Protein AF-A0A921GDR8-F1 (afdb_monomer_lite)

Radius of gyration: 14.79 Å; chains: 1; bounding box: 40×34×34 Å

Sequence (142 aa):
MNGIIPTVMPSDEEIALALEALGMDALDVRCAYCGDPATEWDHLNAIVLGKRPTGYISEIHNLVPACGKCNQSKGNKPWRSWMFGPSPLSPASRGVGDIEERAEKIADYERRFPLKLSRCGTGGSILDINLDGDADMIRKMS

Structure (mmCIF, N/CA/C/O backbone):
data_AF-A0A921GDR8-F1
#
_entry.id   AF-A0A921GDR8-F1
#
loop_
_atom_site.group_PDB
_atom_site.id
_atom_site.type_symbol
_atom_site.label_atom_id
_atom_site.label_alt_id
_atom_site.label_comp_id
_atom_site.label_asym_id
_atom_site.label_entity_id
_atom_site.label_seq_id
_atom_site.pdbx_PDB_ins_code
_atom_site.Cartn_x
_atom_site.Cartn_y
_atom_site.Cartn_z
_atom_site.occupancy
_atom_site.B_iso_or_equiv
_atom_site.auth_seq_id
_atom_site.auth_comp_id
_atom_site.auth_asym_id
_atom_site.auth_atom_id
_atom_site.pdbx_PDB_model_num
ATOM 1 N N . MET A 1 1 ? 23.068 -1.478 10.488 1.00 35.34 1 MET A N 1
ATOM 2 C CA . MET A 1 1 ? 23.237 -2.583 9.522 1.00 35.34 1 MET A CA 1
ATOM 3 C C . MET A 1 1 ? 22.550 -2.101 8.262 1.00 35.34 1 MET A C 1
ATOM 5 O O . MET A 1 1 ? 21.333 -1.994 8.282 1.00 35.34 1 MET A O 1
ATOM 9 N N . ASN A 1 2 ? 23.313 -1.682 7.255 1.00 41.84 2 ASN A N 1
ATOM 10 C CA . ASN A 1 2 ? 22.747 -1.201 5.995 1.00 41.84 2 ASN A CA 1
ATOM 11 C C . ASN A 1 2 ? 22.523 -2.444 5.139 1.00 41.84 2 ASN A C 1
ATOM 13 O O . ASN A 1 2 ? 23.462 -2.967 4.545 1.00 41.84 2 ASN A O 1
ATOM 17 N N . GLY A 1 3 ? 21.324 -3.015 5.245 1.00 53.19 3 GLY A N 1
ATOM 18 C CA . GLY A 1 3 ? 20.936 -4.151 4.426 1.00 53.19 3 GLY A CA 1
ATOM 19 C C . GLY A 1 3 ? 20.725 -3.664 3.004 1.00 53.19 3 GLY A C 1
ATOM 20 O O . GLY A 1 3 ? 19.938 -2.751 2.788 1.00 53.19 3 GLY A O 1
ATOM 21 N N . ILE A 1 4 ? 21.441 -4.260 2.062 1.00 63.50 4 ILE A N 1
ATOM 22 C CA . ILE A 1 4 ? 21.149 -4.109 0.643 1.00 63.50 4 ILE A CA 1
ATOM 23 C C . ILE A 1 4 ? 19.818 -4.822 0.384 1.00 63.50 4 ILE A C 1
ATOM 25 O O . ILE A 1 4 ? 19.703 -6.019 0.667 1.00 63.50 4 ILE A O 1
ATOM 29 N N . ILE A 1 5 ? 18.816 -4.092 -0.104 1.00 67.12 5 ILE A N 1
ATOM 30 C CA . ILE A 1 5 ? 17.502 -4.639 -0.456 1.00 67.12 5 ILE A CA 1
ATOM 31 C C . ILE A 1 5 ? 17.448 -4.750 -1.982 1.00 67.12 5 ILE A C 1
ATOM 33 O O . ILE A 1 5 ? 17.485 -3.723 -2.661 1.00 67.12 5 ILE A O 1
ATOM 37 N N . PRO A 1 6 ? 17.367 -5.971 -2.542 1.00 74.06 6 PRO A N 1
ATOM 38 C CA . PRO A 1 6 ? 17.150 -6.148 -3.970 1.00 74.06 6 PRO A CA 1
ATOM 39 C C . PRO A 1 6 ? 15.874 -5.425 -4.414 1.00 74.06 6 PRO A C 1
ATOM 41 O O . PRO A 1 6 ? 14.803 -5.660 -3.852 1.00 74.06 6 PRO A O 1
ATOM 44 N N . THR A 1 7 ? 15.998 -4.566 -5.422 1.00 80.00 7 THR A N 1
ATOM 45 C CA . THR A 1 7 ? 14.898 -3.766 -5.966 1.00 80.00 7 THR A CA 1
ATOM 46 C C . THR A 1 7 ? 14.824 -3.939 -7.479 1.00 80.00 7 THR A C 1
ATOM 48 O O . THR A 1 7 ? 15.825 -3.771 -8.167 1.00 80.00 7 THR A O 1
ATOM 51 N N . VAL A 1 8 ? 13.642 -4.244 -8.010 1.00 84.62 8 VAL A N 1
ATOM 52 C CA . VAL A 1 8 ? 13.351 -4.205 -9.450 1.00 84.62 8 VAL A CA 1
ATOM 53 C C . VAL A 1 8 ? 12.509 -2.966 -9.714 1.00 84.62 8 VAL A C 1
ATOM 55 O O . VAL A 1 8 ? 11.347 -2.911 -9.312 1.00 84.62 8 VAL A O 1
ATOM 58 N N . MET A 1 9 ? 13.098 -1.967 -10.371 1.00 84.31 9 MET A N 1
ATOM 59 C CA . MET A 1 9 ? 12.402 -0.721 -10.696 1.00 84.31 9 MET A CA 1
ATOM 60 C C . MET A 1 9 ? 11.316 -0.968 -11.751 1.00 84.31 9 MET A C 1
ATOM 62 O O . MET A 1 9 ? 11.628 -1.536 -12.798 1.00 84.31 9 MET A O 1
ATOM 66 N N . PRO A 1 10 ? 10.065 -0.528 -11.527 1.00 86.81 10 PRO A N 1
ATOM 67 C CA . PRO A 1 10 ? 9.014 -0.699 -12.512 1.00 86.81 10 PRO A CA 1
ATOM 68 C C . PRO A 1 10 ? 9.139 0.298 -13.659 1.00 86.81 10 PRO A C 1
ATOM 70 O O . PRO A 1 10 ? 9.602 1.440 -13.494 1.00 86.81 10 PRO A O 1
ATOM 73 N N . SER A 1 11 ? 8.659 -0.127 -14.824 1.00 89.50 11 SER A N 1
ATOM 74 C CA . SER A 1 11 ? 8.348 0.795 -15.913 1.00 89.50 11 SER A CA 1
ATOM 75 C C . SER A 1 11 ? 7.095 1.613 -15.581 1.00 89.50 11 SER A C 1
ATOM 77 O O . SER A 1 11 ? 6.307 1.257 -14.703 1.00 89.50 11 SER A O 1
ATOM 79 N N . ASP A 1 12 ? 6.891 2.716 -16.296 1.00 88.50 12 ASP A N 1
ATOM 80 C CA . ASP A 1 12 ? 5.707 3.558 -16.092 1.00 88.50 12 ASP A CA 1
ATOM 81 C C . ASP A 1 12 ? 4.422 2.826 -16.531 1.00 88.50 12 ASP A C 1
ATOM 83 O O . ASP A 1 12 ? 3.359 3.022 -15.947 1.00 88.50 12 ASP A O 1
ATOM 87 N N . GLU A 1 13 ? 4.535 1.906 -17.496 1.00 90.69 13 GLU A N 1
ATOM 88 C CA . GLU A 1 13 ? 3.450 1.007 -17.908 1.00 90.69 13 GLU A CA 1
ATOM 89 C C . GLU A 1 13 ? 3.080 0.016 -16.795 1.00 90.69 13 GLU A C 1
ATOM 91 O O . GLU A 1 13 ? 1.901 -0.190 -16.518 1.00 90.69 13 GLU A O 1
ATOM 96 N N . GLU A 1 14 ? 4.066 -0.558 -16.101 1.00 92.06 14 GLU A N 1
ATOM 97 C CA . GLU A 1 14 ? 3.810 -1.456 -14.969 1.00 92.06 14 GLU A CA 1
ATOM 98 C C . GLU A 1 14 ? 3.150 -0.725 -13.797 1.00 92.06 14 GLU A C 1
ATOM 100 O O . GLU A 1 14 ? 2.260 -1.280 -13.153 1.00 92.06 14 GLU A O 1
ATOM 105 N N . ILE A 1 15 ? 3.538 0.530 -13.548 1.00 91.25 15 ILE A N 1
ATOM 106 C CA . ILE A 1 15 ? 2.868 1.386 -12.561 1.00 91.25 15 ILE A CA 1
ATOM 107 C C . ILE A 1 15 ? 1.417 1.634 -12.979 1.00 91.25 15 ILE A C 1
ATOM 109 O O . ILE A 1 15 ? 0.514 1.450 -12.164 1.00 91.25 15 ILE A O 1
ATOM 113 N N . ALA A 1 16 ? 1.175 2.009 -14.237 1.00 91.38 16 ALA A N 1
ATOM 114 C CA . ALA A 1 16 ? -0.173 2.259 -14.740 1.00 91.38 16 ALA A CA 1
ATOM 115 C C . ALA A 1 16 ? -1.073 1.017 -14.615 1.00 91.38 16 ALA A C 1
ATOM 117 O O . ALA A 1 16 ? -2.190 1.120 -14.110 1.00 91.38 16 ALA A O 1
ATOM 118 N N . LEU A 1 17 ? -0.566 -0.164 -14.985 1.00 93.94 17 LEU A N 1
ATOM 119 C CA . LEU A 1 17 ? -1.282 -1.437 -14.849 1.00 93.94 17 LEU A CA 1
ATOM 120 C C . LEU A 1 17 ? -1.580 -1.789 -13.387 1.00 93.94 17 LEU A C 1
ATOM 122 O O . LEU A 1 17 ? -2.649 -2.327 -13.087 1.00 93.94 17 LEU A O 1
ATOM 126 N N . ALA A 1 18 ? -0.652 -1.493 -12.473 1.00 94.31 18 ALA A N 1
ATOM 127 C CA . ALA A 1 18 ? -0.856 -1.719 -11.049 1.00 94.31 18 ALA A CA 1
ATOM 128 C C . ALA A 1 18 ? -1.944 -0.800 -10.478 1.00 94.31 18 ALA A C 1
ATOM 130 O O . ALA A 1 18 ? -2.843 -1.271 -9.780 1.00 94.31 18 ALA A O 1
ATOM 131 N N . LEU A 1 19 ? -1.907 0.493 -10.815 1.00 94.88 19 LEU A N 1
ATOM 132 C CA . LEU A 1 19 ? -2.926 1.459 -10.400 1.00 94.88 19 LEU A CA 1
ATOM 133 C C . LEU A 1 19 ? -4.305 1.099 -10.965 1.00 94.88 19 LEU A C 1
ATOM 135 O O . LEU A 1 19 ? -5.281 1.083 -10.215 1.00 94.88 19 LEU A O 1
ATOM 139 N N . GLU A 1 20 ? -4.383 0.725 -12.244 1.00 94.69 20 GLU A N 1
ATOM 140 C CA . GLU A 1 20 ? -5.623 0.271 -12.881 1.00 94.69 20 GLU A CA 1
ATOM 141 C C . GLU A 1 20 ? -6.206 -0.953 -12.160 1.00 94.69 20 GLU A C 1
ATOM 143 O O . GLU A 1 20 ? -7.389 -0.978 -11.820 1.00 94.69 20 GLU A O 1
ATOM 148 N N . ALA A 1 21 ? -5.378 -1.960 -11.869 1.00 95.12 21 ALA A N 1
ATOM 149 C CA . ALA A 1 21 ? -5.823 -3.172 -11.188 1.00 95.12 21 ALA A CA 1
ATOM 150 C C . ALA A 1 21 ? -6.283 -2.927 -9.743 1.00 95.12 21 ALA A C 1
ATOM 152 O O . ALA A 1 21 ? -7.168 -3.626 -9.254 1.00 95.12 21 ALA A O 1
ATOM 153 N N . LEU A 1 22 ? -5.716 -1.921 -9.076 1.00 96.38 22 LEU A N 1
ATOM 154 C CA . LEU A 1 22 ? -6.147 -1.466 -7.755 1.00 96.38 22 LEU A CA 1
ATOM 155 C C . LEU A 1 22 ? -7.349 -0.505 -7.817 1.00 96.38 22 LEU A C 1
ATOM 157 O O . LEU A 1 22 ? -7.826 -0.055 -6.773 1.00 96.38 22 LEU A O 1
ATOM 161 N N . GLY A 1 23 ? -7.860 -0.201 -9.015 1.00 94.88 23 GLY A N 1
ATOM 162 C CA . GLY A 1 23 ? -8.997 0.691 -9.232 1.00 94.88 23 GLY A CA 1
ATOM 163 C C . GLY A 1 23 ? -8.694 2.149 -8.887 1.00 94.88 23 GLY A C 1
ATOM 164 O O . GLY A 1 23 ? -9.550 2.824 -8.317 1.00 94.88 23 GLY A O 1
ATOM 165 N N . MET A 1 24 ? -7.474 2.610 -9.166 1.00 93.06 24 MET A N 1
ATOM 166 C CA . MET A 1 24 ? -6.995 3.955 -8.846 1.00 93.06 24 MET A CA 1
ATOM 167 C C . MET A 1 24 ? -6.858 4.826 -10.097 1.00 93.06 24 MET A C 1
ATOM 169 O O . MET A 1 24 ? -6.474 4.350 -11.163 1.00 93.06 24 MET A O 1
ATOM 173 N N . ASP A 1 25 ? -7.122 6.123 -9.934 1.00 88.38 25 ASP A N 1
ATOM 174 C CA . ASP A 1 25 ? -6.774 7.152 -10.914 1.00 88.38 25 ASP A CA 1
ATOM 175 C C . ASP A 1 25 ? -5.307 7.561 -10.710 1.00 88.38 25 ASP A C 1
ATOM 177 O O . ASP A 1 25 ? -4.885 7.844 -9.587 1.00 88.38 25 ASP A O 1
ATOM 181 N N . ALA A 1 26 ? -4.526 7.614 -11.791 1.00 85.62 26 ALA A N 1
ATOM 182 C CA . ALA A 1 26 ? -3.136 8.061 -11.752 1.00 85.62 26 ALA A CA 1
ATOM 183 C C . ALA A 1 26 ? -2.991 9.532 -11.322 1.00 85.62 26 ALA A C 1
ATOM 185 O O . ALA A 1 26 ? -1.943 9.915 -10.809 1.00 85.62 26 ALA A O 1
ATOM 186 N N . LEU A 1 27 ? -4.034 10.351 -11.497 1.00 86.75 27 LEU A N 1
ATOM 187 C CA . LEU A 1 27 ? -4.062 11.743 -11.042 1.00 86.75 27 LEU A CA 1
ATOM 188 C C . LEU A 1 27 ? -4.447 11.888 -9.562 1.00 86.75 27 LEU A C 1
ATOM 190 O O . LEU A 1 27 ? -4.276 12.966 -8.994 1.00 86.75 27 LEU A O 1
ATOM 194 N N . ASP A 1 28 ? -4.967 10.829 -8.938 1.00 90.62 28 ASP A N 1
ATOM 195 C CA . ASP A 1 28 ? -5.402 10.833 -7.542 1.00 90.62 28 ASP A CA 1
ATOM 196 C C . ASP A 1 28 ? -5.105 9.492 -6.858 1.00 90.62 28 ASP A C 1
ATOM 198 O O . ASP A 1 28 ? -5.998 8.740 -6.456 1.00 90.62 28 ASP A O 1
ATOM 202 N N . VAL A 1 29 ? -3.816 9.177 -6.729 1.00 93.44 29 VAL A N 1
ATOM 203 C CA . VAL A 1 29 ? -3.377 7.915 -6.129 1.00 93.44 29 VAL A CA 1
ATOM 204 C C . VAL A 1 29 ? -3.683 7.902 -4.627 1.00 93.44 29 VAL A C 1
ATOM 206 O O . VAL A 1 29 ? -3.165 8.695 -3.833 1.00 93.44 29 VAL A O 1
ATOM 209 N N . ARG A 1 30 ? -4.527 6.955 -4.210 1.00 95.62 30 ARG A N 1
ATOM 210 C CA . ARG A 1 30 ? -4.962 6.783 -2.817 1.00 95.62 30 ARG A CA 1
ATOM 211 C C . ARG A 1 30 ? -4.317 5.568 -2.171 1.00 95.62 30 ARG A C 1
ATOM 213 O O . ARG A 1 30 ? -3.958 4.601 -2.822 1.00 95.62 30 ARG A O 1
ATOM 220 N N . CYS A 1 31 ? -4.229 5.592 -0.851 1.00 97.56 31 CYS A N 1
ATOM 221 C CA . CYS A 1 31 ? -3.843 4.461 -0.029 1.00 97.56 31 CYS A CA 1
ATOM 222 C C . CYS A 1 31 ? -4.793 3.288 -0.297 1.00 97.56 31 CYS A C 1
ATOM 224 O O . CYS A 1 31 ? -5.995 3.388 -0.028 1.00 97.56 31 CYS A O 1
ATOM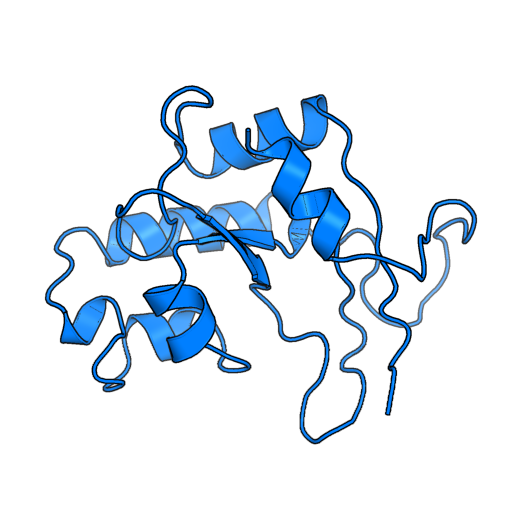 226 N N . ALA A 1 32 ? -4.246 2.163 -0.755 1.00 98.31 32 ALA A N 1
ATOM 227 C CA . ALA A 1 32 ? -4.989 0.934 -1.013 1.00 98.31 32 ALA A CA 1
ATOM 228 C C . ALA A 1 32 ? -5.768 0.477 0.231 1.00 98.31 32 ALA A C 1
ATOM 230 O O . ALA A 1 32 ? -6.876 -0.035 0.120 1.00 98.31 32 ALA A O 1
ATOM 231 N N . TYR A 1 33 ? -5.235 0.753 1.425 1.00 98.44 33 TYR A N 1
ATOM 232 C CA . TYR A 1 33 ? -5.800 0.297 2.692 1.00 98.44 33 TYR A CA 1
ATOM 233 C C . TYR A 1 33 ? -6.932 1.161 3.251 1.00 98.44 33 TYR A C 1
ATOM 235 O O . TYR A 1 33 ? -7.860 0.616 3.841 1.00 98.44 33 TYR A O 1
ATOM 243 N N . CYS A 1 34 ? -6.847 2.491 3.141 1.00 98.06 34 CYS A N 1
ATOM 244 C CA . CYS A 1 34 ? -7.773 3.390 3.847 1.00 98.06 34 CYS A CA 1
ATOM 245 C C . CYS A 1 34 ? -8.310 4.564 3.025 1.00 98.06 34 CYS A C 1
ATOM 247 O O . CYS A 1 34 ? -9.085 5.348 3.560 1.00 98.06 34 CYS A O 1
ATOM 249 N N . GLY A 1 35 ? -7.872 4.738 1.775 1.00 97.12 35 GLY A N 1
ATOM 250 C CA . GLY A 1 35 ? -8.351 5.811 0.898 1.00 97.12 35 GLY A CA 1
ATOM 251 C C . GLY A 1 35 ? -7.745 7.200 1.132 1.00 97.12 35 GLY A C 1
ATOM 252 O O . GLY A 1 35 ? -7.976 8.092 0.323 1.00 97.12 35 GLY A O 1
ATOM 253 N N . ASP A 1 36 ? -6.933 7.398 2.176 1.00 96.94 36 ASP A N 1
ATOM 254 C CA . ASP A 1 36 ? -6.152 8.638 2.358 1.00 96.94 36 ASP A CA 1
ATOM 255 C C . ASP A 1 36 ? -5.186 8.843 1.168 1.00 96.94 36 ASP A C 1
ATOM 257 O O . ASP A 1 36 ? -4.832 7.856 0.525 1.00 96.94 36 ASP A O 1
ATOM 261 N N . PRO A 1 37 ? -4.705 10.066 0.862 1.00 95.19 37 PRO A N 1
ATOM 262 C CA . PRO A 1 37 ? -3.653 10.258 -0.142 1.00 95.19 37 PRO A CA 1
ATOM 263 C C . PRO A 1 37 ? -2.463 9.314 0.082 1.00 95.19 37 PRO A C 1
ATOM 265 O O . PRO A 1 37 ? -1.980 9.181 1.215 1.00 95.19 37 PRO A O 1
ATOM 268 N N . ALA A 1 38 ? -2.006 8.645 -0.979 1.00 94.38 38 ALA A N 1
ATOM 269 C CA . ALA A 1 38 ? -0.798 7.837 -0.902 1.00 94.38 38 ALA A CA 1
ATOM 270 C C . ALA A 1 38 ? 0.434 8.748 -0.813 1.00 94.38 38 ALA A C 1
ATOM 272 O O . ALA A 1 38 ? 0.498 9.800 -1.443 1.00 94.38 38 ALA A O 1
ATOM 273 N N . THR A 1 39 ? 1.409 8.344 -0.008 1.00 92.25 39 THR A N 1
ATOM 274 C CA . THR A 1 39 ? 2.678 9.065 0.177 1.00 92.25 39 THR A CA 1
ATOM 275 C C . THR A 1 39 ? 3.888 8.180 -0.095 1.00 92.25 39 THR A C 1
ATOM 277 O O . THR A 1 39 ? 5.016 8.663 -0.091 1.00 92.25 39 THR A O 1
ATOM 280 N N . GLU A 1 40 ? 3.662 6.879 -0.264 1.00 90.75 40 GLU A N 1
ATOM 281 C CA . GLU A 1 40 ? 4.685 5.856 -0.435 1.00 90.75 40 GLU A CA 1
ATOM 282 C C . GLU A 1 40 ? 4.070 4.570 -1.007 1.00 90.75 40 GLU A C 1
ATOM 284 O O . GLU A 1 40 ? 2.848 4.444 -1.129 1.00 90.75 40 GLU A O 1
ATOM 289 N N . TRP A 1 41 ? 4.928 3.596 -1.296 1.00 93.12 41 TRP A N 1
ATOM 290 C CA . TRP A 1 41 ? 4.536 2.222 -1.586 1.00 93.12 41 TRP A CA 1
ATOM 291 C C . TRP A 1 41 ? 4.777 1.340 -0.354 1.00 93.12 41 TRP A C 1
ATOM 293 O O . TRP A 1 41 ? 5.833 1.425 0.269 1.00 93.12 41 TRP A O 1
ATOM 303 N N . ASP A 1 42 ? 3.820 0.481 -0.006 1.00 95.00 42 ASP A N 1
ATOM 304 C CA . ASP A 1 42 ? 3.938 -0.506 1.075 1.00 95.00 42 ASP A CA 1
ATOM 305 C C . ASP A 1 42 ? 4.076 -1.919 0.503 1.00 95.00 42 ASP A C 1
ATOM 307 O O . ASP A 1 42 ? 3.381 -2.288 -0.446 1.00 95.00 42 ASP A O 1
ATOM 311 N N . HIS A 1 43 ? 4.950 -2.725 1.109 1.00 94.69 43 HIS A N 1
ATOM 312 C CA . HIS A 1 43 ? 5.128 -4.124 0.729 1.00 94.69 43 HIS A CA 1
ATOM 313 C C . HIS A 1 43 ? 3.995 -5.002 1.253 1.00 94.69 43 HIS A C 1
ATOM 315 O O . HIS A 1 43 ? 3.881 -5.201 2.464 1.00 94.69 43 HIS A O 1
ATOM 321 N N . LEU A 1 44 ? 3.240 -5.648 0.370 1.00 96.44 44 LEU A N 1
ATOM 322 C CA . LEU A 1 44 ? 2.230 -6.643 0.746 1.00 96.44 44 LEU A CA 1
ATOM 323 C C . LEU A 1 44 ? 2.848 -7.800 1.542 1.00 96.44 44 LEU A C 1
ATOM 325 O O . LEU A 1 44 ? 2.312 -8.205 2.581 1.00 96.44 44 LEU A O 1
ATOM 329 N N . ASN A 1 45 ? 4.017 -8.269 1.098 1.00 94.44 45 ASN A N 1
ATOM 330 C CA . ASN A 1 45 ? 4.800 -9.313 1.740 1.00 94.44 45 ASN A CA 1
ATOM 331 C C . ASN A 1 45 ? 6.118 -8.748 2.280 1.00 94.44 45 ASN A C 1
ATOM 333 O O . ASN A 1 45 ? 6.943 -8.211 1.538 1.00 94.44 45 ASN A O 1
ATOM 337 N N . ALA A 1 46 ? 6.338 -8.896 3.589 1.00 91.38 46 ALA A N 1
ATOM 338 C CA . ALA A 1 46 ? 7.516 -8.360 4.263 1.00 91.38 46 ALA A CA 1
ATOM 339 C C . ALA A 1 46 ? 8.814 -8.944 3.687 1.00 91.38 46 ALA A C 1
ATOM 341 O O . ALA A 1 46 ? 8.981 -10.161 3.658 1.00 91.38 46 ALA A O 1
ATOM 342 N N . ILE A 1 47 ? 9.762 -8.085 3.312 1.00 89.06 47 ILE A N 1
ATOM 343 C CA . ILE A 1 47 ? 11.082 -8.474 2.782 1.00 89.06 47 ILE A CA 1
ATOM 344 C C . ILE A 1 47 ? 12.058 -8.944 3.877 1.00 89.06 47 ILE A C 1
ATOM 346 O O . ILE A 1 47 ? 12.959 -9.745 3.627 1.00 89.06 47 ILE A O 1
ATOM 350 N N . VAL A 1 48 ? 11.852 -8.497 5.123 1.00 86.75 48 VAL A N 1
ATOM 351 C CA . VAL A 1 48 ? 12.646 -8.888 6.297 1.00 86.75 48 VAL A CA 1
ATOM 352 C C . VAL A 1 48 ? 11.724 -9.249 7.459 1.00 86.75 48 VAL A C 1
ATOM 354 O O . VAL A 1 48 ? 10.875 -8.460 7.876 1.00 86.75 48 VAL A O 1
ATOM 357 N N . LEU A 1 49 ? 11.942 -10.423 8.049 1.00 86.75 49 LEU A N 1
ATOM 358 C CA . LEU A 1 49 ? 11.246 -10.890 9.245 1.00 86.75 49 LEU A CA 1
ATOM 359 C C . LEU A 1 49 ? 12.261 -11.452 10.242 1.00 86.75 49 LEU A C 1
ATOM 361 O O . LEU A 1 49 ? 13.135 -12.236 9.883 1.00 86.75 49 LEU A O 1
ATOM 365 N N . GLY A 1 50 ? 12.194 -11.024 11.507 1.00 86.94 50 GLY A N 1
ATOM 366 C CA . GLY A 1 50 ? 13.129 -11.500 12.536 1.00 86.94 50 GLY A CA 1
ATOM 367 C C . GLY A 1 50 ? 14.607 -11.252 12.197 1.00 86.94 50 GLY A C 1
ATOM 368 O O . GLY A 1 50 ? 15.454 -12.078 12.527 1.00 86.94 50 GLY A O 1
ATOM 369 N N . LYS A 1 51 ? 14.913 -10.132 11.520 1.00 85.75 51 LYS A N 1
ATOM 370 C CA . LYS A 1 51 ? 16.254 -9.772 11.010 1.00 85.75 51 LYS A CA 1
ATOM 371 C C . LYS A 1 51 ? 16.813 -10.732 9.946 1.00 85.75 51 LYS A C 1
ATOM 373 O O . LYS A 1 51 ? 18.024 -10.779 9.749 1.00 85.75 51 LYS A O 1
ATOM 378 N N . ARG A 1 52 ? 15.956 -11.500 9.268 1.00 85.38 52 ARG A N 1
ATOM 379 C CA . ARG A 1 52 ? 16.331 -12.384 8.156 1.00 85.38 52 ARG A CA 1
ATOM 380 C C . ARG A 1 52 ? 15.533 -12.032 6.897 1.00 85.38 52 ARG A C 1
ATOM 382 O O . ARG A 1 52 ? 14.362 -11.671 7.034 1.00 85.38 52 ARG A O 1
ATOM 389 N N . PRO A 1 53 ? 16.133 -12.137 5.699 1.00 85.88 53 PRO A N 1
ATOM 390 C CA . PRO A 1 53 ? 15.398 -11.968 4.454 1.00 85.88 53 PRO A CA 1
ATOM 391 C C . PRO A 1 53 ? 14.352 -13.077 4.315 1.00 85.88 53 PRO A C 1
ATOM 393 O O . PRO A 1 53 ? 14.614 -14.234 4.647 1.00 85.88 53 PRO A O 1
ATOM 396 N N . THR A 1 54 ? 13.167 -12.727 3.830 1.00 87.12 54 THR A N 1
ATOM 397 C CA . THR A 1 54 ? 12.069 -13.682 3.593 1.00 87.12 54 THR A CA 1
ATOM 398 C C . THR A 1 54 ? 12.138 -14.329 2.211 1.00 87.12 54 THR A C 1
ATOM 400 O O . THR A 1 54 ? 11.483 -15.341 1.974 1.00 87.12 54 THR A O 1
ATOM 403 N N . GLY A 1 55 ? 12.944 -13.763 1.309 1.00 85.56 55 GLY A N 1
ATOM 404 C CA . GLY A 1 55 ? 12.993 -14.129 -0.107 1.00 85.56 55 GLY A CA 1
ATOM 405 C C . GLY A 1 55 ? 12.088 -13.270 -0.992 1.00 85.56 55 GLY A C 1
ATOM 406 O O . GLY A 1 55 ? 12.163 -13.409 -2.207 1.00 85.56 55 GLY A O 1
ATOM 407 N N . TYR A 1 56 ? 11.282 -12.382 -0.403 1.00 88.31 56 TYR A N 1
ATOM 408 C CA . TYR A 1 56 ? 10.603 -11.310 -1.127 1.00 88.31 56 TYR A CA 1
ATOM 409 C C . TYR A 1 56 ? 11.541 -10.124 -1.337 1.00 88.31 56 TYR A C 1
ATOM 411 O O . TYR A 1 56 ? 12.427 -9.870 -0.516 1.00 88.31 56 TYR A O 1
ATOM 419 N N . ILE A 1 57 ? 11.317 -9.397 -2.427 1.00 87.50 57 ILE A N 1
ATOM 420 C CA . ILE A 1 57 ? 12.099 -8.225 -2.821 1.00 87.50 57 ILE A CA 1
ATOM 421 C C . ILE A 1 57 ? 11.188 -7.004 -3.006 1.00 87.50 57 ILE A C 1
ATOM 423 O O . ILE A 1 57 ? 9.957 -7.118 -2.943 1.00 87.50 57 ILE A O 1
ATOM 427 N N . SER A 1 58 ? 11.795 -5.843 -3.240 1.00 88.25 58 SER A N 1
ATOM 428 C CA . SER A 1 58 ? 11.077 -4.636 -3.647 1.00 88.25 58 SER A CA 1
ATOM 429 C C . SER A 1 58 ? 10.808 -4.685 -5.150 1.00 88.25 58 SER A C 1
ATOM 431 O O . SER A 1 58 ? 11.685 -4.419 -5.965 1.00 88.25 58 SER A O 1
ATOM 433 N N . GLU A 1 59 ? 9.590 -5.053 -5.530 1.00 89.81 59 GLU A N 1
ATOM 434 C CA . GLU A 1 59 ? 9.113 -5.058 -6.915 1.00 89.81 59 GLU A CA 1
ATOM 435 C C . GLU A 1 59 ? 7.646 -4.632 -6.950 1.00 89.81 59 GLU A C 1
ATOM 437 O O . GLU A 1 59 ? 6.924 -4.842 -5.975 1.00 89.81 59 GLU A O 1
ATOM 442 N N . ILE A 1 60 ? 7.183 -4.076 -8.070 1.00 92.56 60 ILE A N 1
ATOM 443 C CA . ILE A 1 60 ? 5.821 -3.535 -8.182 1.00 92.56 60 ILE A CA 1
ATOM 444 C C . ILE A 1 60 ? 4.734 -4.555 -7.816 1.00 92.56 60 ILE A C 1
ATOM 446 O O . ILE A 1 60 ? 3.784 -4.203 -7.127 1.00 92.56 60 ILE A O 1
ATOM 450 N N . HIS A 1 61 ? 4.913 -5.841 -8.138 1.00 94.38 61 HIS A N 1
ATOM 451 C CA . HIS A 1 61 ? 3.951 -6.902 -7.795 1.00 94.38 61 HIS A CA 1
ATOM 452 C C . HIS A 1 61 ? 3.834 -7.163 -6.282 1.00 94.38 61 HIS A C 1
ATOM 454 O O . HIS A 1 61 ? 2.842 -7.722 -5.825 1.00 94.38 61 HIS A O 1
ATOM 460 N N . ASN A 1 62 ? 4.829 -6.753 -5.491 1.00 94.88 62 ASN A N 1
ATOM 461 C CA . ASN A 1 62 ? 4.793 -6.823 -4.032 1.00 94.88 62 ASN A CA 1
ATOM 462 C C . ASN A 1 62 ? 4.405 -5.483 -3.387 1.00 94.88 62 ASN A C 1
ATOM 464 O O . ASN A 1 62 ? 4.437 -5.380 -2.164 1.00 94.88 62 ASN A O 1
ATOM 468 N N . LEU A 1 63 ? 4.100 -4.447 -4.169 1.00 95.12 63 LEU A N 1
ATOM 469 C CA . LEU A 1 63 ? 3.894 -3.087 -3.685 1.00 95.12 63 LEU A CA 1
ATOM 470 C C . LEU A 1 63 ? 2.470 -2.606 -3.964 1.00 95.12 63 LEU A C 1
ATOM 472 O O . LEU A 1 63 ? 1.901 -2.871 -5.020 1.00 95.12 63 LEU A O 1
ATOM 476 N N . VAL A 1 64 ? 1.921 -1.839 -3.024 1.00 96.94 64 VAL A N 1
ATOM 477 C CA . VAL A 1 64 ? 0.674 -1.082 -3.204 1.00 96.94 64 VAL A CA 1
ATOM 478 C C . VAL A 1 64 ? 0.839 0.356 -2.709 1.00 96.94 64 VAL A C 1
ATOM 480 O O . VAL A 1 64 ? 1.597 0.582 -1.762 1.00 96.94 64 VAL A O 1
ATOM 483 N N . PRO A 1 65 ? 0.129 1.342 -3.284 1.00 96.25 65 PRO A N 1
ATOM 484 C CA . PRO A 1 65 ? 0.125 2.702 -2.762 1.00 96.25 65 PRO A CA 1
ATOM 485 C C . PRO A 1 65 ? -0.404 2.740 -1.328 1.00 96.25 65 PRO A C 1
ATOM 487 O O . PRO A 1 65 ? -1.453 2.166 -1.022 1.00 96.25 65 PRO A O 1
ATOM 490 N N . ALA A 1 66 ? 0.287 3.441 -0.436 1.00 96.69 66 ALA A N 1
ATOM 491 C CA . ALA A 1 66 ? -0.076 3.540 0.970 1.00 96.69 66 ALA A CA 1
ATOM 492 C C . ALA A 1 66 ? 0.188 4.941 1.532 1.00 96.69 66 ALA A C 1
ATOM 494 O O . ALA A 1 66 ? 1.001 5.708 1.021 1.00 96.69 66 ALA A O 1
ATOM 495 N N . CYS A 1 67 ? -0.513 5.283 2.613 1.00 96.69 67 CYS A N 1
ATOM 496 C CA . CYS A 1 67 ? -0.177 6.448 3.425 1.00 96.69 67 CYS A CA 1
ATOM 497 C C . CYS A 1 67 ? 0.770 6.056 4.574 1.00 96.69 67 CYS A C 1
ATOM 499 O O . CYS A 1 67 ? 0.683 4.936 5.094 1.00 96.69 67 CYS A O 1
ATOM 501 N N . GLY A 1 68 ? 1.551 7.031 5.057 1.00 94.88 68 GLY A N 1
ATOM 502 C CA . GLY A 1 68 ? 2.458 6.926 6.217 1.00 94.88 68 GLY A CA 1
ATOM 503 C C . GLY A 1 68 ? 1.923 6.122 7.399 1.00 94.88 68 GLY A C 1
ATOM 504 O O . GLY A 1 68 ? 2.590 5.255 7.963 1.00 94.88 68 GLY A O 1
ATOM 505 N N . LYS A 1 69 ? 0.675 6.406 7.788 1.00 96.69 69 LYS A N 1
ATOM 506 C CA . LYS A 1 69 ? 0.040 5.792 8.963 1.00 96.69 69 LYS A CA 1
ATOM 507 C C . LYS A 1 69 ? -0.213 4.301 8.755 1.00 96.69 69 LYS A C 1
ATOM 509 O O . LYS A 1 69 ? -0.016 3.513 9.678 1.00 96.69 69 LYS A O 1
ATOM 514 N N . CYS A 1 70 ? -0.673 3.925 7.563 1.00 98.31 70 CYS A N 1
ATOM 515 C CA . CYS A 1 70 ? -0.999 2.546 7.235 1.00 98.31 70 CYS A CA 1
ATOM 516 C C . CYS A 1 70 ? 0.266 1.703 7.071 1.00 98.31 70 CYS A C 1
ATOM 518 O O . CYS A 1 70 ? 0.354 0.673 7.739 1.00 98.31 70 CYS A O 1
ATOM 520 N N . ASN A 1 71 ? 1.255 2.168 6.294 1.00 97.12 71 ASN A N 1
ATOM 521 C CA . ASN A 1 71 ? 2.536 1.468 6.132 1.00 97.12 71 ASN A CA 1
ATOM 522 C C . ASN A 1 71 ? 3.197 1.225 7.500 1.00 97.12 71 ASN A C 1
ATOM 524 O O . ASN A 1 71 ? 3.433 0.086 7.912 1.00 97.12 71 ASN A O 1
ATOM 528 N N . GLN A 1 72 ? 3.371 2.291 8.292 1.00 95.56 72 GLN A N 1
ATOM 529 C CA . GLN A 1 72 ? 4.001 2.184 9.608 1.00 95.56 72 GLN A CA 1
ATOM 530 C C . GLN A 1 72 ? 3.221 1.271 10.571 1.00 95.56 72 GLN A C 1
ATOM 532 O O . GLN A 1 72 ? 3.823 0.484 11.304 1.00 95.56 72 GLN A O 1
ATOM 537 N N . SER A 1 73 ? 1.885 1.352 10.593 1.00 97.62 73 SER A N 1
ATOM 538 C CA . SER A 1 73 ? 1.065 0.513 11.477 1.00 97.62 73 SER A CA 1
ATOM 539 C C . SER A 1 73 ? 1.103 -0.965 11.091 1.00 97.62 73 SER A C 1
ATOM 541 O O . SER A 1 73 ? 1.162 -1.838 11.975 1.00 97.62 73 SER A O 1
ATOM 543 N N . LYS A 1 74 ? 1.074 -1.257 9.788 1.00 97.94 74 LYS A N 1
ATOM 544 C CA . LYS A 1 74 ? 1.184 -2.615 9.264 1.00 97.94 74 LYS A CA 1
ATOM 545 C C . LYS A 1 74 ? 2.545 -3.192 9.623 1.00 97.94 74 LYS A C 1
ATOM 547 O O . LYS A 1 74 ? 2.620 -4.220 10.311 1.00 97.94 74 LYS A O 1
ATOM 552 N N . GLY A 1 75 ? 3.613 -2.493 9.243 1.00 94.94 75 GLY A N 1
ATOM 553 C CA . GLY A 1 75 ? 4.981 -2.979 9.350 1.00 94.94 75 GLY A CA 1
ATOM 554 C C . GLY A 1 75 ? 5.131 -4.314 8.618 1.00 94.94 75 GLY A C 1
ATOM 555 O O . GLY A 1 75 ? 4.709 -4.467 7.475 1.00 94.94 75 GLY A O 1
ATOM 556 N N . ASN A 1 76 ? 5.672 -5.320 9.308 1.00 94.44 76 ASN A N 1
ATOM 557 C CA . ASN A 1 76 ? 5.900 -6.658 8.750 1.00 94.44 76 ASN A CA 1
ATOM 558 C C . ASN A 1 76 ? 4.717 -7.635 8.900 1.00 94.44 76 ASN A C 1
ATOM 560 O O . ASN A 1 76 ? 4.881 -8.832 8.655 1.00 94.44 76 ASN A O 1
ATOM 564 N N . LYS A 1 77 ? 3.548 -7.167 9.352 1.00 96.25 77 LYS A N 1
ATOM 565 C CA . LYS A 1 77 ? 2.368 -8.025 9.515 1.00 96.25 77 LYS A CA 1
ATOM 566 C C . LYS A 1 77 ? 1.782 -8.381 8.142 1.00 96.25 77 LYS A C 1
ATOM 568 O O . LYS A 1 77 ? 1.775 -7.517 7.264 1.00 96.25 77 LYS A O 1
ATOM 573 N N . PRO A 1 78 ? 1.216 -9.590 7.968 1.00 97.06 78 PRO A N 1
ATOM 574 C CA . PRO A 1 78 ? 0.447 -9.919 6.772 1.00 97.06 78 PRO A CA 1
ATOM 575 C C . PRO A 1 78 ? -0.678 -8.901 6.568 1.00 97.06 78 PRO A C 1
ATOM 577 O O . PRO A 1 78 ? -1.474 -8.684 7.490 1.00 97.06 78 PRO A O 1
ATOM 580 N N . TRP A 1 79 ? -0.738 -8.287 5.382 1.00 98.31 79 TRP A N 1
ATOM 581 C CA . TRP A 1 79 ? -1.594 -7.128 5.112 1.00 98.31 79 TRP A CA 1
ATOM 582 C C . TRP A 1 79 ? -3.054 -7.393 5.498 1.00 98.31 79 TRP A C 1
ATOM 584 O O . TRP A 1 79 ? -3.634 -6.616 6.251 1.00 98.31 79 TRP A O 1
ATOM 594 N N . ARG A 1 80 ? -3.612 -8.550 5.113 1.00 98.38 80 ARG A N 1
ATOM 595 C CA . ARG A 1 80 ? -5.014 -8.894 5.391 1.00 98.38 80 ARG A CA 1
ATOM 596 C C . ARG A 1 80 ? -5.271 -9.071 6.883 1.00 98.38 80 ARG A C 1
ATOM 598 O O . ARG A 1 80 ? -6.221 -8.522 7.421 1.00 98.38 80 ARG A O 1
ATOM 605 N N . SER A 1 81 ? -4.396 -9.793 7.581 1.00 98.38 81 SER A N 1
ATOM 606 C CA . SER A 1 81 ? -4.544 -9.992 9.032 1.00 98.38 81 SER A CA 1
ATOM 607 C C . SER A 1 81 ? -4.421 -8.679 9.807 1.00 98.38 81 SER A C 1
ATOM 609 O O . SER A 1 81 ? -5.098 -8.493 10.814 1.00 98.38 81 SER A O 1
ATOM 611 N N . TRP A 1 82 ? -3.568 -7.759 9.347 1.00 98.56 82 TRP A N 1
ATOM 612 C CA . TRP A 1 82 ? -3.452 -6.431 9.940 1.00 98.56 82 TRP A CA 1
ATOM 613 C C . TRP A 1 82 ? -4.656 -5.541 9.619 1.00 98.56 82 TRP A C 1
ATOM 615 O O . TRP A 1 82 ? -5.151 -4.886 10.533 1.00 98.56 82 TRP A O 1
ATOM 625 N N . MET A 1 83 ? -5.143 -5.539 8.372 1.00 98.56 83 MET A N 1
ATOM 626 C CA . MET A 1 83 ? -6.257 -4.689 7.942 1.00 98.56 83 MET A CA 1
ATOM 627 C C . MET A 1 83 ? -7.501 -4.893 8.807 1.00 98.56 83 MET A C 1
ATOM 629 O O . MET A 1 83 ? -8.076 -3.917 9.285 1.00 98.56 83 MET A O 1
ATOM 633 N N . PHE A 1 84 ? -7.857 -6.158 9.043 1.00 98.56 84 PHE A N 1
ATOM 634 C CA . PHE A 1 84 ? -9.013 -6.581 9.842 1.00 98.56 84 PHE A CA 1
ATOM 635 C C . PHE A 1 84 ? -8.689 -6.782 11.335 1.00 98.56 84 PHE A C 1
ATOM 637 O O . PHE A 1 84 ? -9.536 -7.226 12.107 1.00 98.56 84 PHE A O 1
ATOM 644 N N . GLY A 1 85 ? -7.448 -6.514 11.745 1.00 97.56 85 GLY A N 1
ATOM 645 C CA . GLY A 1 85 ? -6.966 -6.772 13.097 1.00 97.56 85 GLY A CA 1
ATOM 646 C C . GLY A 1 85 ? -7.249 -5.636 14.090 1.00 97.56 85 GLY A C 1
ATOM 647 O O . GLY A 1 85 ? -7.710 -4.559 13.720 1.00 97.56 85 GLY A O 1
ATOM 648 N N . PRO A 1 86 ? -6.891 -5.823 15.372 1.00 96.75 86 PRO A N 1
ATOM 649 C CA . PRO A 1 86 ? -7.165 -4.856 16.439 1.00 96.75 86 PRO A CA 1
ATOM 650 C C . PRO A 1 86 ? -6.108 -3.741 16.553 1.00 96.75 86 PRO A C 1
ATOM 652 O O . PRO A 1 86 ? -6.036 -3.052 17.568 1.00 96.75 86 PRO A O 1
ATOM 655 N N . SER A 1 87 ? -5.207 -3.594 15.572 1.00 96.38 87 SER A N 1
ATOM 656 C CA . SER A 1 87 ? -4.171 -2.553 15.644 1.00 96.38 87 SER A CA 1
ATOM 657 C C . SER A 1 87 ? -4.836 -1.172 15.583 1.00 96.38 87 SER A C 1
ATOM 659 O O . SER A 1 87 ? -5.571 -0.948 14.626 1.00 96.38 87 SER A O 1
ATOM 661 N N . PRO A 1 88 ? -4.545 -0.214 16.488 1.00 95.25 88 PRO A N 1
ATOM 662 C CA . PRO A 1 88 ? -5.290 1.052 16.570 1.00 95.25 88 PRO A CA 1
ATOM 663 C C . PRO A 1 88 ? -5.351 1.869 15.271 1.00 95.25 88 PRO A C 1
ATOM 665 O O . PRO A 1 88 ? -6.297 2.615 15.049 1.00 95.25 88 PRO A O 1
ATOM 668 N N . LEU A 1 89 ? -4.341 1.727 14.407 1.00 96.25 89 LEU A N 1
ATOM 669 C CA . LEU A 1 89 ? -4.250 2.416 13.116 1.00 96.25 89 LEU A CA 1
ATOM 670 C C . LEU A 1 89 ? -4.574 1.516 11.909 1.00 96.25 89 LEU A C 1
ATOM 672 O O . LEU A 1 89 ? -4.420 1.955 10.767 1.00 96.25 89 LEU A O 1
ATOM 676 N N . SER A 1 90 ? -5.034 0.283 12.142 1.00 97.81 90 SER A N 1
ATOM 677 C CA . SER A 1 90 ? -5.597 -0.560 11.082 1.00 97.81 90 SER A CA 1
ATOM 678 C C . SER A 1 90 ? -6.867 0.077 10.501 1.00 97.81 90 SER A C 1
ATOM 680 O O . SER A 1 90 ? -7.592 0.766 11.227 1.00 97.81 90 SER A O 1
ATOM 682 N N . PRO A 1 91 ? -7.173 -0.164 9.215 1.00 98.31 91 PRO A N 1
ATOM 683 C CA . PRO A 1 91 ? -8.437 0.232 8.604 1.00 98.31 91 PRO A CA 1
ATOM 684 C C . PRO A 1 91 ? -9.672 -0.167 9.423 1.00 98.31 91 PRO A C 1
ATOM 686 O O . PRO A 1 91 ? -10.519 0.690 9.672 1.00 98.31 91 PRO A O 1
ATOM 689 N N . ALA A 1 92 ? -9.740 -1.407 9.928 1.00 98.19 92 ALA A N 1
ATOM 690 C CA . ALA A 1 92 ? -10.879 -1.865 10.725 1.00 98.19 92 ALA A CA 1
ATOM 691 C C . ALA A 1 92 ? -11.031 -1.070 12.029 1.00 98.19 92 ALA A C 1
ATOM 693 O O . ALA A 1 92 ? -12.114 -0.578 12.335 1.00 98.19 92 ALA A O 1
ATOM 694 N N . SER A 1 93 ? -9.937 -0.865 12.772 1.00 98.00 93 SER A N 1
ATOM 695 C CA . SER A 1 93 ? -9.979 -0.099 14.029 1.00 98.00 93 SER A CA 1
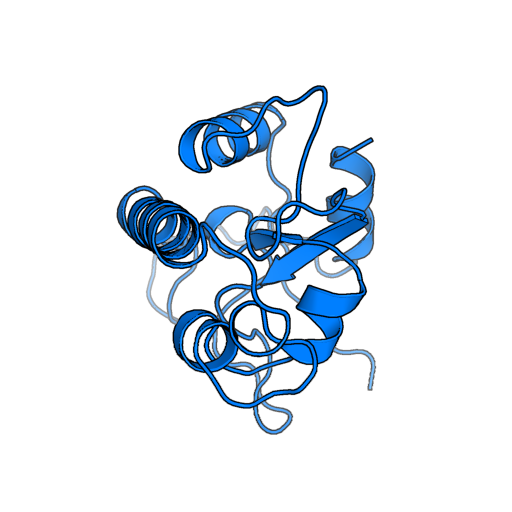ATOM 696 C C . SER A 1 93 ? -10.280 1.390 13.817 1.00 98.00 93 SER A C 1
ATOM 698 O O . SER A 1 93 ? -10.778 2.053 14.723 1.00 98.00 93 SER A O 1
ATOM 700 N N . ARG A 1 94 ? -9.997 1.921 12.621 1.00 97.44 94 ARG A N 1
ATOM 701 C CA . ARG A 1 94 ? -10.308 3.301 12.217 1.00 97.44 94 ARG A CA 1
ATOM 702 C C . ARG A 1 94 ? -11.715 3.469 11.628 1.00 97.44 94 ARG A C 1
ATOM 704 O O . ARG A 1 94 ? -12.091 4.602 11.347 1.00 97.44 94 ARG A O 1
ATOM 711 N N . GLY A 1 95 ? -12.469 2.386 11.426 1.00 97.25 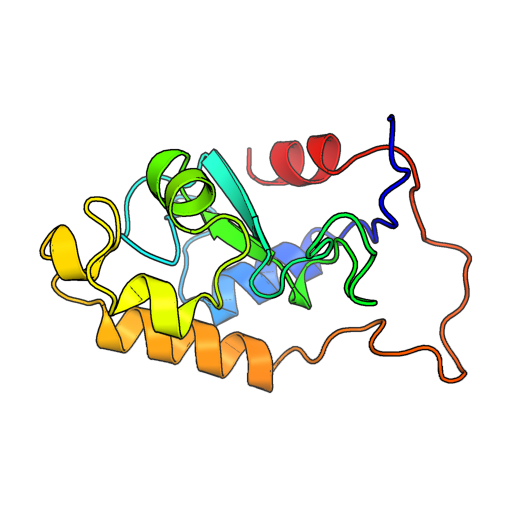95 GLY A N 1
ATOM 712 C CA . GLY A 1 95 ? -13.813 2.435 10.845 1.00 97.25 95 GLY A CA 1
ATOM 713 C C . GLY A 1 95 ? -13.839 2.775 9.351 1.00 97.25 95 GLY A C 1
ATOM 714 O O . GLY A 1 95 ? -14.744 3.473 8.903 1.00 97.25 95 GLY A O 1
ATOM 715 N N . VAL A 1 96 ? -12.843 2.323 8.581 1.00 97.81 96 VAL A N 1
ATOM 716 C CA . VAL A 1 96 ? -12.855 2.442 7.111 1.00 97.81 96 VAL A CA 1
ATOM 717 C C . VAL A 1 96 ? -14.013 1.603 6.556 1.00 97.81 96 VAL A C 1
ATOM 719 O O . VAL A 1 96 ? -14.042 0.393 6.760 1.00 97.81 96 VAL A O 1
ATOM 722 N N . GLY A 1 97 ? -14.976 2.252 5.896 1.00 96.38 97 GLY A N 1
ATOM 723 C CA . GLY A 1 97 ? -16.260 1.636 5.533 1.00 96.38 97 GLY A CA 1
ATOM 724 C C . GLY A 1 97 ? -16.239 0.699 4.321 1.00 96.38 97 GLY A C 1
ATOM 725 O O . GLY A 1 97 ? -17.148 -0.106 4.178 1.00 96.38 97 GLY A O 1
ATOM 726 N N . ASP A 1 98 ? -15.223 0.790 3.463 1.00 96.88 98 ASP A N 1
ATOM 727 C CA . ASP A 1 98 ? -15.050 0.006 2.230 1.00 96.88 98 ASP A CA 1
ATOM 728 C C . ASP A 1 98 ? -13.887 -1.003 2.342 1.00 96.88 98 ASP A C 1
ATOM 730 O O . ASP A 1 98 ? -13.241 -1.360 1.354 1.00 96.88 98 ASP A O 1
ATOM 734 N N . ILE A 1 99 ? -13.577 -1.449 3.565 1.00 97.19 99 ILE A N 1
ATOM 735 C CA . ILE A 1 99 ? -12.411 -2.295 3.850 1.00 97.19 99 ILE A CA 1
ATOM 736 C C . ILE A 1 99 ? -12.455 -3.645 3.117 1.00 97.19 99 ILE A C 1
ATOM 738 O O . ILE A 1 99 ? -11.414 -4.099 2.636 1.00 97.19 99 ILE A O 1
ATOM 742 N N . GLU A 1 100 ? -13.623 -4.281 2.994 1.00 98.12 100 GLU A N 1
ATOM 743 C CA . GLU A 1 100 ? -13.795 -5.540 2.262 1.00 98.12 100 GLU A CA 1
ATOM 744 C C . GLU A 1 100 ? -13.495 -5.371 0.772 1.00 98.12 100 GLU A C 1
ATOM 746 O O . GLU A 1 100 ? -12.670 -6.109 0.241 1.00 98.12 100 GLU A O 1
ATOM 751 N N . GLU A 1 101 ? -14.080 -4.360 0.125 1.00 97.94 101 GLU A N 1
ATOM 752 C CA . GLU A 1 101 ? -13.850 -4.067 -1.297 1.00 97.94 101 GLU A CA 1
ATOM 753 C C . GLU A 1 101 ? -12.363 -3.791 -1.570 1.00 97.94 101 GLU A C 1
ATOM 755 O O . GLU A 1 101 ? -11.777 -4.294 -2.531 1.00 97.94 101 GLU A O 1
ATOM 760 N N . ARG A 1 102 ? -11.710 -3.023 -0.691 1.00 98.06 102 ARG A N 1
ATOM 761 C CA . ARG A 1 102 ? -10.267 -2.758 -0.775 1.00 98.06 102 ARG A CA 1
ATOM 762 C C . ARG A 1 102 ? -9.445 -4.033 -0.645 1.00 98.06 102 ARG A C 1
ATOM 764 O O . ARG A 1 102 ? -8.502 -4.238 -1.407 1.00 98.06 102 ARG A O 1
ATOM 771 N N . ALA A 1 103 ? -9.791 -4.888 0.314 1.00 98.44 103 ALA A N 1
ATOM 772 C CA . ALA A 1 103 ? -9.107 -6.157 0.512 1.00 98.44 103 ALA A CA 1
ATOM 773 C C . ALA A 1 103 ? -9.296 -7.102 -0.684 1.00 98.44 103 ALA A C 1
ATOM 775 O O . ALA A 1 103 ? -8.360 -7.813 -1.040 1.00 98.44 103 ALA A O 1
ATOM 776 N N . GLU A 1 104 ? -10.466 -7.096 -1.321 1.00 98.31 104 GLU A N 1
ATOM 777 C CA . GLU A 1 104 ? -10.715 -7.848 -2.552 1.00 98.31 104 GLU A CA 1
ATOM 778 C C . GLU A 1 104 ? -9.837 -7.342 -3.697 1.00 98.31 104 GLU A C 1
ATOM 780 O O . GLU A 1 104 ? -9.132 -8.143 -4.300 1.00 98.31 104 GLU A O 1
ATOM 785 N N . LYS A 1 105 ? -9.747 -6.025 -3.924 1.00 98.06 105 LYS A N 1
ATOM 786 C CA . LYS A 1 105 ? -8.848 -5.453 -4.947 1.00 98.06 105 LYS A CA 1
ATOM 787 C C . LYS A 1 105 ? -7.384 -5.840 -4.731 1.00 98.06 105 LYS A C 1
ATOM 789 O O . LYS A 1 105 ? -6.705 -6.212 -5.683 1.00 98.06 105 LYS A O 1
ATOM 794 N N . ILE A 1 106 ? -6.898 -5.807 -3.487 1.00 98.38 106 ILE A N 1
ATOM 795 C CA . ILE A 1 106 ? -5.525 -6.229 -3.160 1.00 98.38 106 ILE A CA 1
ATOM 796 C C . ILE A 1 106 ? -5.345 -7.737 -3.398 1.00 98.38 106 ILE A C 1
ATOM 798 O O . ILE A 1 106 ? -4.346 -8.160 -3.978 1.00 98.38 106 ILE A O 1
ATOM 802 N N . ALA A 1 107 ? -6.313 -8.562 -2.995 1.00 98.06 107 ALA A N 1
ATOM 803 C CA . ALA A 1 107 ? -6.257 -10.000 -3.235 1.00 98.06 107 ALA A CA 1
ATOM 804 C C . ALA A 1 107 ? -6.310 -10.341 -4.734 1.00 98.06 107 ALA A C 1
ATOM 806 O O . ALA A 1 107 ? -5.693 -11.310 -5.172 1.00 98.06 107 ALA A O 1
ATOM 807 N N . ASP A 1 108 ? -7.061 -9.582 -5.526 1.00 97.69 108 ASP A N 1
ATOM 808 C CA . ASP A 1 108 ? -7.145 -9.714 -6.981 1.00 97.69 108 ASP A CA 1
ATOM 809 C C . ASP A 1 108 ? -5.841 -9.281 -7.647 1.00 97.69 108 ASP A C 1
ATOM 811 O O . ASP A 1 108 ? -5.359 -9.968 -8.550 1.00 97.69 108 ASP A O 1
ATOM 815 N N . TYR A 1 109 ? -5.226 -8.210 -7.142 1.00 97.19 109 TYR A N 1
ATOM 816 C CA . TYR A 1 109 ? -3.902 -7.757 -7.547 1.00 97.19 109 TYR A 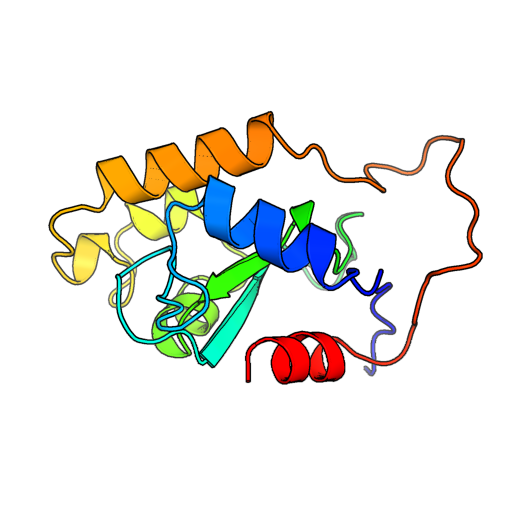CA 1
ATOM 817 C C . TYR A 1 109 ? -2.845 -8.854 -7.352 1.00 97.19 109 TYR A C 1
ATOM 819 O O . TYR A 1 109 ? -2.186 -9.226 -8.322 1.00 97.19 109 TYR A O 1
ATOM 827 N N . GLU A 1 110 ? -2.759 -9.469 -6.163 1.00 95.75 110 GLU A N 1
ATOM 828 C CA . GLU A 1 110 ? -1.823 -10.581 -5.904 1.00 95.75 110 GLU A CA 1
ATOM 829 C C . GLU A 1 110 ? -2.065 -11.792 -6.827 1.00 95.75 110 GLU A C 1
ATOM 831 O O . GLU A 1 110 ? -1.120 -12.490 -7.197 1.00 95.75 110 GLU A O 1
ATOM 836 N N . ARG A 1 111 ? -3.319 -12.056 -7.230 1.00 95.69 111 ARG A N 1
ATOM 837 C CA . ARG A 1 111 ? -3.638 -13.146 -8.173 1.00 95.69 111 ARG A CA 1
ATOM 838 C C . ARG A 1 111 ? -3.267 -12.811 -9.615 1.00 95.69 111 ARG A C 1
ATOM 840 O O . ARG A 1 111 ? -2.821 -13.699 -10.340 1.00 95.69 111 ARG A O 1
ATOM 847 N N . ARG A 1 112 ? -3.485 -11.566 -10.046 1.00 94.69 112 ARG A N 1
ATOM 848 C CA . ARG A 1 112 ? -3.211 -11.103 -11.416 1.00 94.69 112 ARG A CA 1
ATOM 849 C C . ARG A 1 112 ? -1.717 -10.900 -11.662 1.00 94.69 112 ARG A C 1
ATOM 851 O O . ARG A 1 112 ? -1.255 -11.152 -12.772 1.00 94.69 112 ARG A O 1
ATOM 858 N N . PHE A 1 113 ? -0.980 -10.482 -10.637 1.00 93.19 113 PHE A N 1
ATOM 859 C CA . PHE A 1 113 ? 0.441 -10.162 -10.711 1.00 93.19 113 PHE A CA 1
ATOM 860 C C . PHE A 1 113 ? 1.238 -11.028 -9.730 1.00 93.19 113 PHE A C 1
ATOM 862 O O . PHE A 1 113 ? 1.609 -10.568 -8.649 1.00 93.19 113 PHE A O 1
ATOM 869 N N . PRO A 1 114 ? 1.525 -12.295 -10.080 1.00 90.44 114 PRO A N 1
ATOM 870 C CA . PRO A 1 114 ? 2.430 -13.104 -9.280 1.00 90.44 114 PRO A CA 1
ATOM 871 C C . PRO A 1 114 ? 3.819 -12.456 -9.256 1.00 90.44 114 PRO A C 1
ATOM 873 O O . PRO A 1 114 ? 4.281 -11.897 -10.252 1.00 90.44 114 PRO A O 1
ATOM 876 N N . LEU A 1 115 ? 4.495 -12.546 -8.114 1.00 86.50 115 LEU A N 1
ATOM 877 C CA . LEU A 1 115 ? 5.838 -11.997 -7.908 1.00 86.50 115 LEU A CA 1
ATOM 878 C C . LEU A 1 115 ? 6.809 -12.460 -9.003 1.00 86.50 115 LEU A C 1
ATOM 880 O O . LEU A 1 115 ? 6.904 -13.662 -9.272 1.00 86.50 115 LEU A O 1
ATOM 884 N N . LYS A 1 116 ? 7.544 -11.526 -9.622 1.00 76.12 116 LYS A N 1
ATOM 885 C CA . LYS A 1 116 ? 8.488 -11.845 -10.707 1.00 76.12 116 LYS A CA 1
ATOM 886 C C . LYS A 1 116 ? 9.655 -12.670 -10.183 1.00 76.12 116 LYS A C 1
ATOM 888 O O . LYS A 1 116 ? 10.168 -13.540 -10.884 1.00 76.12 116 LYS A O 1
ATOM 893 N N . LEU A 1 117 ? 10.068 -12.411 -8.943 1.00 67.44 117 LEU A N 1
ATOM 894 C CA . LEU A 1 117 ? 11.138 -13.133 -8.268 1.00 67.44 117 LEU A CA 1
ATOM 895 C C . LEU A 1 117 ? 10.606 -13.717 -6.959 1.00 67.44 117 LEU A C 1
ATOM 897 O O . LEU A 1 117 ? 10.791 -13.168 -5.877 1.00 67.44 117 LEU A O 1
ATOM 901 N N . SER A 1 118 ? 9.954 -14.877 -7.050 1.00 48.59 118 SER A N 1
ATOM 902 C CA . SER A 1 118 ? 9.562 -15.658 -5.874 1.00 48.59 118 SER A CA 1
ATOM 903 C C . SER A 1 118 ? 10.440 -16.893 -5.712 1.00 48.59 118 SER A C 1
ATOM 905 O O . SER A 1 118 ? 10.479 -17.719 -6.619 1.00 48.59 118 SER A O 1
ATOM 907 N N . ARG A 1 119 ? 11.035 -17.059 -4.520 1.00 46.88 119 ARG A N 1
ATOM 908 C CA . ARG A 1 119 ? 11.822 -18.228 -4.069 1.00 46.88 119 ARG A CA 1
ATOM 909 C C . ARG A 1 119 ? 13.050 -18.519 -4.944 1.00 46.88 119 ARG A C 1
ATOM 911 O O . ARG A 1 119 ? 12.985 -18.623 -6.156 1.00 46.88 119 ARG A O 1
ATOM 918 N N . CYS A 1 120 ? 14.196 -18.716 -4.297 1.00 40.03 120 CYS A N 1
ATOM 919 C CA . CYS A 1 120 ? 15.379 -19.323 -4.909 1.00 40.03 120 CYS A CA 1
ATOM 920 C C . CYS A 1 120 ? 14.965 -20.526 -5.794 1.00 40.03 120 CYS A C 1
ATOM 922 O O . CYS A 1 120 ? 14.514 -21.542 -5.263 1.00 40.03 120 CYS A O 1
ATOM 924 N N . GLY A 1 121 ? 15.029 -20.371 -7.123 1.00 41.16 121 GLY A N 1
ATOM 925 C CA . GLY A 1 121 ? 14.454 -21.331 -8.070 1.00 41.16 121 GLY A CA 1
ATOM 926 C C . GLY A 1 121 ? 14.393 -20.823 -9.515 1.00 41.16 121 GLY A C 1
ATOM 927 O O . GLY A 1 121 ? 13.323 -20.514 -10.012 1.00 41.16 121 GLY A O 1
ATOM 928 N N . THR A 1 122 ? 15.561 -20.765 -10.166 1.00 43.69 122 THR A N 1
ATOM 929 C CA . THR A 1 122 ? 15.796 -20.836 -11.629 1.00 43.69 122 THR A CA 1
ATOM 930 C C . THR A 1 122 ? 14.956 -19.951 -12.569 1.00 43.69 122 THR A C 1
ATOM 932 O O . THR A 1 122 ? 13.845 -20.318 -12.938 1.00 43.69 122 THR A O 1
ATOM 935 N N . GLY A 1 123 ? 15.566 -18.882 -13.107 1.00 38.62 123 GLY A N 1
ATOM 936 C CA . GLY A 1 123 ? 15.217 -18.382 -14.451 1.00 38.62 123 GLY A CA 1
ATOM 937 C C . GLY A 1 123 ? 15.244 -16.868 -14.684 1.00 38.62 123 GLY A C 1
ATOM 938 O O . GLY A 1 123 ? 15.273 -16.455 -15.838 1.00 38.62 123 GLY A O 1
ATOM 939 N N . GLY A 1 124 ? 15.258 -16.038 -13.639 1.00 39.34 124 GLY A N 1
ATOM 940 C CA . GLY A 1 124 ? 15.323 -14.580 -13.791 1.00 39.34 124 GLY A CA 1
ATOM 941 C C . GLY A 1 124 ? 16.750 -14.093 -14.044 1.00 39.34 124 GLY A C 1
ATOM 942 O O . GLY A 1 124 ? 17.651 -14.393 -13.260 1.00 39.34 124 GLY A O 1
ATOM 943 N N . SER A 1 125 ? 16.964 -13.346 -15.128 1.00 41.06 125 SER A N 1
ATOM 944 C CA . SER A 1 125 ? 18.217 -12.624 -15.362 1.00 41.06 125 SER A CA 1
ATOM 945 C C . SER A 1 125 ? 18.464 -11.639 -14.213 1.00 41.06 125 SER A C 1
ATOM 947 O O . SER A 1 125 ? 17.631 -10.787 -13.930 1.00 41.06 125 SER A O 1
ATOM 949 N N . ILE A 1 126 ? 19.619 -11.758 -13.557 1.00 47.75 126 ILE A N 1
ATOM 950 C CA . ILE A 1 126 ? 20.078 -10.942 -12.413 1.00 47.75 126 ILE A CA 1
ATOM 951 C C . ILE A 1 126 ? 20.300 -9.452 -12.764 1.00 47.75 126 ILE A C 1
ATOM 953 O O . ILE A 1 126 ? 20.627 -8.653 -11.890 1.00 47.75 126 ILE A O 1
ATOM 957 N N . LEU A 1 127 ? 20.142 -9.069 -14.034 1.00 43.16 127 LEU A N 1
ATOM 958 C CA . LEU A 1 127 ? 20.672 -7.821 -14.590 1.00 43.16 127 LEU A CA 1
ATOM 959 C C . LEU A 1 127 ? 19.923 -6.536 -14.187 1.00 43.16 127 LEU A C 1
ATOM 961 O O . LEU A 1 127 ? 20.509 -5.469 -14.331 1.00 43.16 127 LEU A O 1
ATOM 965 N N . ASP A 1 128 ? 18.714 -6.620 -13.622 1.00 46.53 128 ASP A N 1
ATOM 966 C CA . ASP A 1 128 ? 17.888 -5.436 -13.300 1.00 46.53 128 ASP A CA 1
ATOM 967 C C . ASP A 1 128 ? 17.726 -5.171 -11.790 1.00 46.53 128 ASP A C 1
ATOM 969 O O . ASP A 1 128 ? 16.882 -4.375 -11.371 1.00 46.53 128 ASP A O 1
ATOM 973 N N . ILE A 1 129 ? 18.517 -5.842 -10.943 1.00 53.00 129 ILE A N 1
ATOM 974 C CA . ILE A 1 129 ? 18.447 -5.668 -9.488 1.00 53.00 129 ILE A CA 1
ATOM 975 C C . ILE A 1 129 ? 19.233 -4.413 -9.088 1.00 53.00 129 ILE A C 1
ATOM 977 O O . ILE A 1 129 ? 20.461 -4.433 -8.998 1.00 53.00 129 ILE A O 1
ATOM 981 N N . ASN A 1 130 ? 18.518 -3.332 -8.787 1.00 53.78 130 ASN A N 1
ATOM 982 C CA . ASN A 1 130 ? 19.077 -2.182 -8.092 1.00 53.78 130 ASN A CA 1
ATOM 983 C C . ASN A 1 130 ? 19.220 -2.524 -6.601 1.00 53.78 130 ASN A C 1
ATOM 985 O O . ASN A 1 130 ? 18.268 -2.944 -5.945 1.00 53.78 130 ASN A O 1
ATOM 989 N N . LEU A 1 131 ? 20.430 -2.381 -6.071 1.00 49.78 131 LEU A N 1
ATOM 990 C CA . LEU A 1 131 ? 20.770 -2.699 -4.685 1.00 49.78 131 LEU A CA 1
ATOM 991 C C . LEU A 1 131 ? 20.623 -1.478 -3.748 1.00 49.78 131 LEU A C 1
ATOM 993 O O . LEU A 1 131 ? 20.751 -1.637 -2.533 1.00 49.78 131 LEU A O 1
ATOM 997 N N . ASP A 1 132 ? 20.317 -0.292 -4.296 1.00 45.38 132 ASP A N 1
ATOM 998 C CA . ASP A 1 132 ? 20.479 1.003 -3.620 1.00 45.38 132 ASP A CA 1
ATOM 999 C C . ASP A 1 132 ? 19.204 1.856 -3.418 1.00 45.38 132 ASP 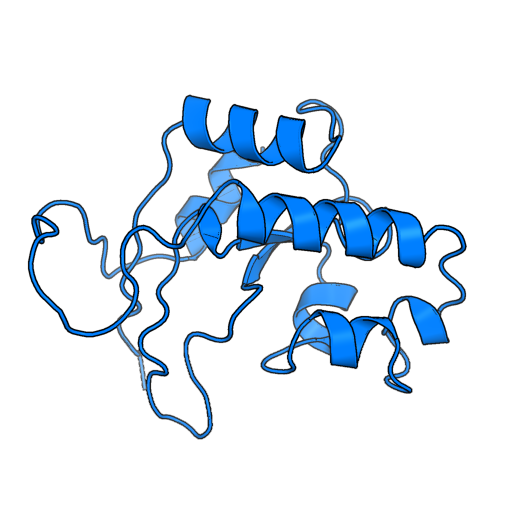A C 1
ATOM 1001 O O . ASP A 1 132 ? 19.335 3.002 -2.981 1.00 45.38 132 ASP A O 1
ATOM 1005 N N . GLY A 1 133 ? 17.960 1.388 -3.622 1.00 49.22 133 GLY A N 1
ATOM 1006 C CA . GLY A 1 133 ? 16.854 2.286 -3.238 1.00 49.22 133 GLY A CA 1
ATOM 1007 C C . GLY A 1 133 ? 15.399 1.864 -3.389 1.00 49.22 133 GLY A C 1
ATOM 1008 O O . GLY A 1 133 ? 14.812 2.032 -4.452 1.00 49.22 133 GLY A O 1
ATOM 1009 N N . ASP A 1 134 ? 14.755 1.604 -2.247 1.00 51.00 134 ASP A N 1
ATOM 1010 C CA . ASP A 1 134 ? 13.307 1.822 -2.067 1.00 51.00 134 ASP A CA 1
ATOM 1011 C C . ASP A 1 134 ? 12.922 3.310 -2.278 1.00 51.00 134 ASP A C 1
ATOM 1013 O O . ASP A 1 134 ? 11.787 3.635 -2.620 1.00 51.00 134 ASP A O 1
ATOM 1017 N N . ALA A 1 135 ? 13.873 4.239 -2.107 1.00 50.28 135 ALA A N 1
ATOM 1018 C CA . ALA A 1 135 ? 13.632 5.682 -2.179 1.00 50.28 135 ALA A CA 1
ATOM 1019 C C . ALA A 1 135 ? 13.320 6.208 -3.597 1.00 50.28 135 ALA A C 1
ATOM 1021 O O . ALA A 1 135 ? 12.611 7.208 -3.723 1.00 50.28 135 ALA A O 1
ATOM 1022 N N . ASP A 1 136 ? 13.806 5.552 -4.658 1.00 54.50 136 ASP A N 1
ATOM 1023 C CA . ASP A 1 136 ? 13.533 5.971 -6.044 1.00 54.50 136 ASP A CA 1
ATOM 1024 C C . ASP A 1 136 ? 12.187 5.442 -6.572 1.00 54.50 136 ASP A C 1
ATOM 1026 O O . ASP A 1 136 ? 11.591 6.065 -7.450 1.00 54.50 136 ASP A O 1
ATOM 1030 N N . MET A 1 137 ? 11.641 4.365 -5.991 1.00 58.38 137 MET A N 1
ATOM 1031 C CA . MET A 1 137 ? 10.272 3.898 -6.273 1.00 58.38 137 MET A CA 1
ATOM 1032 C C . MET A 1 137 ? 9.215 4.939 -5.878 1.00 58.38 137 MET A C 1
ATOM 1034 O O . MET A 1 137 ? 8.237 5.141 -6.597 1.00 58.38 137 MET A O 1
ATOM 1038 N N . ILE A 1 138 ? 9.421 5.631 -4.750 1.00 51.56 138 ILE A N 1
ATOM 1039 C CA . ILE A 1 138 ? 8.489 6.641 -4.218 1.00 51.56 138 ILE A CA 1
ATOM 1040 C C . ILE A 1 138 ? 8.400 7.861 -5.147 1.00 51.56 138 ILE A C 1
ATOM 1042 O O . ILE A 1 138 ? 7.317 8.407 -5.344 1.00 51.56 138 ILE A O 1
ATOM 1046 N N . ARG A 1 139 ? 9.512 8.265 -5.777 1.00 56.75 139 ARG A N 1
ATOM 1047 C CA . ARG A 1 139 ? 9.549 9.432 -6.678 1.00 56.75 139 ARG A CA 1
ATOM 1048 C C . ARG A 1 139 ? 8.725 9.257 -7.953 1.00 56.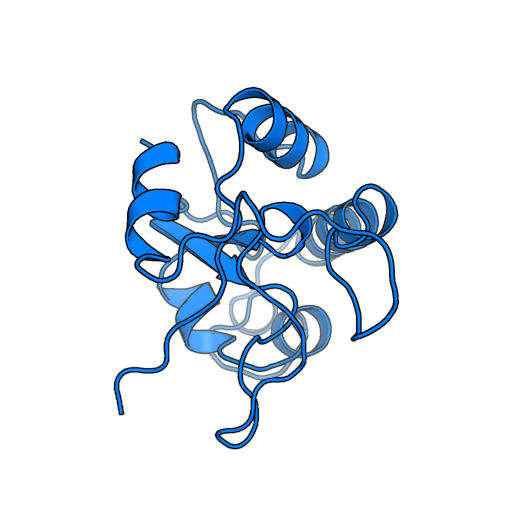75 139 ARG A C 1
ATOM 1050 O O . ARG A 1 139 ? 8.372 10.257 -8.557 1.00 56.75 139 ARG A O 1
ATOM 1057 N N . LYS A 1 140 ? 8.405 8.022 -8.350 1.00 59.44 140 LYS A N 1
ATOM 1058 C CA . LYS A 1 140 ? 7.586 7.733 -9.538 1.00 59.44 140 LYS A CA 1
ATOM 1059 C C . LYS A 1 140 ? 6.069 7.843 -9.306 1.00 59.44 140 LYS A C 1
ATOM 1061 O O . LYS A 1 140 ? 5.305 7.602 -10.232 1.00 59.44 140 LYS A O 1
ATOM 1066 N N . MET A 1 141 ? 5.623 8.187 -8.094 1.00 52.03 141 MET A N 1
ATOM 1067 C CA . MET A 1 141 ? 4.208 8.484 -7.808 1.00 52.03 141 MET A CA 1
ATOM 1068 C C . MET A 1 141 ? 3.853 9.973 -7.969 1.00 52.03 141 MET A C 1
ATOM 1070 O O . MET A 1 141 ? 2.702 10.333 -7.740 1.00 52.03 141 MET A O 1
ATOM 1074 N N . SER A 1 142 ? 4.832 10.843 -8.255 1.00 44.56 142 SER A N 1
ATOM 1075 C CA . SER A 1 142 ? 4.702 12.313 -8.264 1.00 44.56 142 SER A CA 1
ATOM 1076 C C . SER A 1 142 ? 4.994 12.921 -9.627 1.00 44.56 142 SER A C 1
ATOM 1078 O O . SER A 1 142 ? 5.930 12.429 -10.294 1.00 44.56 142 SER A O 1
#

Organism: NCBI:txid1852386

Foldseek 3Di:
DPAQFWAFADDLVLVVVLCVLLVHDLVQFAALQARHGFQAWAFLADQDDPNDGPQDGHYSLRIGGHHPLLRVQCPRPNNVCQQCDCRCSRVNVVVRPCRVVSVVSNVSSCVVRPGPGHDDDDDDDPPRTDRDDSPVNSVSSD

Secondary structure (DSSP, 8-state):
------EEPPPHHHHHHHHHHTT-BTTB-B-TTT-SBP-EEEESS-SEETTEE-S--B-GGGEEEE-HHHHHHHTTS-HHHHHTSS-TTSTTTTT-TTHHHHHHHHHHHHHHS--TT-SS-S---GGGEESS-HHHHHHTT-

pLDDT: mean 84.0, std 19.12, range [35.34, 98.56]

InterPro domains:
  IPR002711 HNH endonuclease [PF01844] (31-77)
  IPR003615 HNH nuclease [cd00085] (28-75)